Protein AF-A0A7S2WW21-F1 (afdb_monomer_lite)

Secondary structure (DSSP, 8-state):
-----EEEEE--HHHHHHHHHHHHTSSS-THHHHHHHSS-S---HHHHHHHHHSTTTTTS-TTTS-HHHHTTHHHHGGGEEEEEEGGGHHHHHHHHHHHTT-IIIIISS-SSTT---TTTS--S--TTS--

Structure (mmCIF, N/CA/C/O backbone):
data_AF-A0A7S2WW21-F1
#
_entry.id   AF-A0A7S2WW21-F1
#
loop_
_atom_site.group_PDB
_atom_site.id
_atom_site.type_symbol
_atom_site.label_atom_id
_atom_site.label_alt_id
_atom_site.label_comp_id
_atom_site.label_asym_id
_atom_site.label_entity_id
_atom_site.label_seq_id
_atom_site.pdbx_PDB_ins_code
_atom_site.Cartn_x
_atom_site.Cartn_y
_atom_site.Cartn_z
_atom_site.occupancy
_atom_site.B_iso_or_equiv
_atom_site.auth_seq_id
_atom_site.auth_comp_id
_atom_site.auth_asym_id
_atom_site.auth_atom_id
_atom_site.pdbx_PDB_model_num
ATOM 1 N N . HIS A 1 1 ? -1.848 -7.609 31.251 1.00 39.38 1 HIS A N 1
ATOM 2 C CA . HIS A 1 1 ? -0.678 -7.853 30.384 1.00 39.38 1 HIS A CA 1
ATOM 3 C C . HIS A 1 1 ? -1.140 -7.834 28.937 1.00 39.38 1 HIS A C 1
ATOM 5 O O . HIS A 1 1 ? -1.722 -8.808 28.485 1.00 39.38 1 HIS A O 1
ATOM 11 N N . SER A 1 2 ? -0.992 -6.694 28.258 1.00 47.28 2 SER A N 1
ATOM 12 C CA . SER A 1 2 ? -1.348 -6.567 26.843 1.00 47.28 2 SER A CA 1
ATOM 13 C C . SER A 1 2 ? -0.223 -7.198 26.031 1.00 47.28 2 SER A C 1
ATOM 15 O O . SER A 1 2 ? 0.891 -6.675 26.026 1.00 47.28 2 SER A O 1
ATOM 17 N N . LEU A 1 3 ? -0.476 -8.360 25.427 1.00 52.19 3 LEU A N 1
ATOM 18 C CA . LEU A 1 3 ? 0.346 -8.814 24.312 1.00 52.19 3 LEU A CA 1
ATOM 19 C C . LEU A 1 3 ? 0.318 -7.680 23.290 1.00 52.19 3 LEU A C 1
ATOM 21 O O . LEU A 1 3 ? -0.759 -7.201 22.944 1.00 52.19 3 LEU A O 1
ATOM 25 N N . SER A 1 4 ? 1.489 -7.214 22.870 1.00 59.66 4 SER A N 1
ATOM 26 C CA . SER A 1 4 ? 1.651 -6.249 21.790 1.00 59.66 4 SER A CA 1
ATOM 27 C C . SER A 1 4 ? 0.856 -6.741 20.583 1.00 59.66 4 SER A C 1
ATOM 29 O O . SER A 1 4 ? 1.273 -7.644 19.863 1.00 59.66 4 SER A O 1
ATOM 31 N N . ALA A 1 5 ? -0.338 -6.188 20.417 1.00 76.19 5 ALA A N 1
ATOM 32 C CA . ALA A 1 5 ? -1.248 -6.557 19.359 1.00 76.19 5 ALA A CA 1
ATOM 33 C C . ALA A 1 5 ? -0.593 -6.137 18.037 1.00 76.19 5 ALA A C 1
ATOM 35 O O . ALA A 1 5 ? -0.268 -4.965 17.846 1.00 76.19 5 ALA A O 1
ATOM 36 N N . VAL A 1 6 ? -0.316 -7.094 17.151 1.00 88.75 6 VAL A N 1
ATOM 37 C CA . VAL A 1 6 ? 0.218 -6.783 15.822 1.00 88.75 6 VAL A CA 1
ATOM 38 C C . VAL A 1 6 ? -0.965 -6.444 14.924 1.00 88.75 6 VAL A C 1
ATOM 40 O O . VAL A 1 6 ? -1.959 -7.179 14.892 1.00 88.75 6 VAL A O 1
ATOM 43 N N . GLN A 1 7 ? -0.880 -5.320 14.217 1.00 92.12 7 GLN A N 1
ATOM 44 C CA . GLN A 1 7 ? -1.884 -4.891 13.244 1.00 92.12 7 GLN A CA 1
ATOM 45 C C . GLN A 1 7 ? -1.232 -4.639 11.893 1.00 92.12 7 GLN A C 1
ATOM 47 O O . GLN A 1 7 ? -0.087 -4.195 11.808 1.00 92.12 7 GLN A O 1
ATOM 52 N N . ILE A 1 8 ? -1.970 -4.918 10.823 1.00 94.00 8 ILE A N 1
ATOM 53 C CA . ILE A 1 8 ? -1.471 -4.767 9.459 1.00 94.00 8 ILE A CA 1
ATOM 54 C C . ILE A 1 8 ? -2.565 -4.276 8.522 1.00 94.00 8 ILE A C 1
ATOM 56 O O . ILE A 1 8 ? -3.734 -4.593 8.707 1.00 94.00 8 ILE A O 1
ATOM 60 N N . PHE A 1 9 ? -2.171 -3.535 7.487 1.00 94.94 9 PHE A N 1
ATOM 61 C CA . PHE A 1 9 ? -3.020 -3.223 6.342 1.00 94.94 9 PHE A CA 1
ATOM 62 C C . PHE A 1 9 ? -2.405 -3.793 5.066 1.00 94.94 9 PHE A C 1
ATOM 64 O O . PHE A 1 9 ? -1.255 -3.495 4.723 1.00 94.94 9 PHE A O 1
ATOM 71 N N . PHE A 1 10 ? -3.188 -4.580 4.334 1.00 95.25 10 PHE A N 1
ATOM 72 C CA . PHE A 1 10 ? -2.844 -5.000 2.981 1.00 95.25 10 PHE A CA 1
ATOM 73 C C . PHE A 1 10 ? -3.510 -4.092 1.956 1.00 95.25 10 PHE A C 1
ATOM 75 O O . PHE A 1 10 ? -4.622 -3.616 2.164 1.00 95.25 10 PHE A O 1
ATOM 82 N N . ARG A 1 11 ? -2.815 -3.864 0.843 1.00 94.62 11 ARG A N 1
ATOM 83 C CA . ARG A 1 11 ? -3.327 -3.159 -0.331 1.00 94.62 11 ARG A CA 1
ATOM 84 C C . ARG A 1 11 ? -3.416 -4.144 -1.486 1.00 94.62 11 ARG A C 1
ATOM 86 O O . ARG A 1 11 ? -2.596 -5.060 -1.578 1.00 94.62 11 ARG A O 1
ATOM 93 N N . HIS A 1 12 ? -4.352 -3.933 -2.405 1.00 94.25 12 HIS A N 1
ATOM 94 C CA . HIS A 1 12 ? -4.465 -4.763 -3.598 1.00 94.25 12 HIS A CA 1
ATOM 95 C C . HIS A 1 12 ? -3.112 -4.841 -4.342 1.00 94.25 12 HIS A C 1
ATOM 97 O O . HIS A 1 12 ? -2.551 -3.791 -4.692 1.00 94.25 12 HIS A O 1
ATOM 103 N N . PRO A 1 13 ? -2.581 -6.050 -4.631 1.00 91.88 13 PRO A N 1
ATOM 104 C CA . PRO A 1 13 ? -1.229 -6.224 -5.169 1.00 91.88 13 PRO A CA 1
ATOM 105 C C . PRO A 1 13 ? -0.962 -5.400 -6.433 1.00 91.88 13 PRO A C 1
ATOM 107 O O . PRO A 1 13 ? 0.044 -4.699 -6.511 1.00 91.88 13 PRO A O 1
ATOM 110 N N . TYR A 1 14 ? -1.909 -5.398 -7.376 1.00 91.94 14 TYR A N 1
ATOM 111 C CA . TYR A 1 14 ? -1.814 -4.621 -8.617 1.00 91.94 14 TYR A CA 1
ATOM 112 C C . TYR A 1 14 ? -1.717 -3.104 -8.375 1.00 91.94 14 TYR A C 1
ATOM 114 O O . TYR A 1 14 ? -0.822 -2.445 -8.901 1.00 91.94 14 TYR A O 1
ATOM 122 N N . LYS A 1 15 ? -2.574 -2.544 -7.505 1.00 92.12 15 LYS A N 1
ATOM 123 C CA . LYS A 1 15 ? -2.558 -1.108 -7.175 1.00 92.12 15 LYS A CA 1
ATOM 124 C C . LYS A 1 15 ? -1.254 -0.713 -6.482 1.00 92.12 15 LYS A C 1
ATOM 126 O O . LYS A 1 15 ? -0.720 0.364 -6.742 1.00 92.12 15 LYS A O 1
ATOM 131 N N . ARG A 1 16 ? -0.723 -1.584 -5.617 1.00 92.00 16 ARG A N 1
ATOM 132 C CA . ARG A 1 16 ? 0.578 -1.382 -4.967 1.00 92.00 16 ARG A CA 1
ATOM 133 C C . ARG A 1 16 ? 1.728 -1.400 -5.977 1.00 92.00 16 ARG A C 1
ATOM 135 O O . ARG A 1 16 ? 2.588 -0.528 -5.893 1.00 92.00 16 ARG A O 1
ATOM 142 N N . LEU A 1 17 ? 1.729 -2.333 -6.930 1.00 91.50 17 LEU A N 1
ATOM 143 C CA . LEU A 1 17 ? 2.760 -2.420 -7.970 1.00 91.50 17 LEU A CA 1
ATOM 144 C C . LEU A 1 17 ? 2.764 -1.198 -8.888 1.00 91.50 17 LEU A C 1
ATOM 146 O O . LEU A 1 17 ? 3.816 -0.598 -9.083 1.00 91.50 17 LEU A O 1
ATOM 150 N N . ILE A 1 18 ? 1.599 -0.767 -9.373 1.00 91.94 18 ILE A N 1
ATOM 151 C CA . ILE A 1 18 ? 1.488 0.451 -10.189 1.00 91.94 18 ILE A CA 1
ATOM 152 C C . ILE A 1 18 ? 1.938 1.681 -9.405 1.00 91.94 18 ILE A C 1
ATOM 154 O O . ILE A 1 18 ? 2.710 2.497 -9.903 1.00 91.94 18 ILE A O 1
ATOM 158 N N . SER A 1 19 ? 1.489 1.806 -8.153 1.00 89.81 19 SER A N 1
ATOM 159 C CA . SER A 1 19 ? 1.917 2.901 -7.283 1.00 89.81 19 SER A CA 1
ATOM 160 C C . SER A 1 19 ? 3.438 2.905 -7.103 1.00 89.81 19 SER A C 1
ATOM 162 O O . SER A 1 19 ? 4.038 3.975 -7.125 1.00 89.81 19 SER A O 1
ATOM 164 N N . CYS A 1 20 ? 4.063 1.732 -6.954 1.00 89.62 20 CYS A N 1
ATOM 165 C CA . CYS A 1 20 ? 5.516 1.583 -6.876 1.00 89.62 20 CYS A CA 1
ATOM 166 C C . CYS A 1 20 ? 6.202 2.000 -8.183 1.00 89.62 20 CYS A C 1
ATOM 168 O O . CYS A 1 20 ? 7.151 2.777 -8.139 1.00 89.62 20 CYS A O 1
ATOM 170 N N . TYR A 1 21 ? 5.718 1.530 -9.335 1.00 90.69 21 TYR A N 1
ATOM 171 C CA . TYR A 1 21 ? 6.257 1.895 -10.646 1.00 90.69 21 TYR A CA 1
ATOM 172 C C . TYR A 1 21 ? 6.253 3.415 -10.844 1.00 90.69 21 TYR A C 1
ATOM 174 O O . TYR A 1 21 ? 7.288 4.038 -11.094 1.00 90.69 21 TYR A O 1
ATOM 182 N N . PHE A 1 22 ? 5.099 4.044 -10.627 1.00 88.94 22 PHE A N 1
ATOM 183 C CA . PHE A 1 22 ? 4.966 5.482 -10.796 1.00 88.94 22 PHE A CA 1
ATOM 184 C C . PHE A 1 22 ? 5.799 6.298 -9.801 1.00 88.94 22 PHE A C 1
ATOM 186 O O . PHE A 1 22 ? 6.292 7.369 -10.156 1.00 88.94 22 PHE A O 1
ATOM 193 N N . ASP A 1 23 ? 5.954 5.827 -8.568 1.00 85.19 23 ASP A N 1
ATOM 194 C CA . ASP A 1 23 ? 6.734 6.525 -7.545 1.00 85.19 23 ASP A CA 1
ATOM 195 C C . ASP A 1 23 ? 8.246 6.377 -7.768 1.00 85.19 23 ASP A C 1
ATOM 197 O O . ASP A 1 23 ? 9.000 7.334 -7.593 1.00 85.19 23 ASP A O 1
ATOM 201 N N . LYS A 1 24 ? 8.700 5.187 -8.180 1.00 83.81 24 LYS A N 1
ATOM 202 C CA . LYS A 1 24 ? 10.126 4.838 -8.205 1.00 83.81 24 LYS A CA 1
ATOM 203 C C . LYS A 1 24 ? 10.790 4.926 -9.581 1.00 83.81 24 LYS A C 1
ATOM 205 O O . LYS A 1 24 ? 12.010 5.022 -9.608 1.00 83.81 24 LYS A O 1
ATOM 210 N N . PHE A 1 25 ? 10.036 4.919 -10.689 1.00 81.06 25 PHE A N 1
ATOM 211 C CA . PHE A 1 25 ? 10.612 4.752 -12.038 1.00 81.06 25 PHE A CA 1
ATOM 212 C C . PHE A 1 25 ? 10.219 5.812 -13.080 1.00 81.06 25 PHE A C 1
ATOM 214 O O . PHE A 1 25 ? 10.800 5.822 -14.155 1.00 81.06 25 PHE A O 1
ATOM 221 N N . THR A 1 26 ? 9.284 6.726 -12.791 1.00 76.25 26 THR A N 1
ATOM 222 C CA . THR A 1 26 ? 8.731 7.653 -13.817 1.00 76.25 26 THR A CA 1
ATOM 223 C C . THR A 1 26 ? 8.965 9.147 -13.539 1.00 76.25 26 THR A C 1
ATOM 225 O O . THR A 1 26 ? 8.279 9.987 -14.111 1.00 76.25 26 THR A O 1
ATOM 228 N N . LYS A 1 27 ? 9.837 9.532 -12.592 1.00 66.00 27 LYS A N 1
ATOM 229 C CA . LYS A 1 27 ? 10.041 10.957 -12.218 1.00 66.00 27 LYS A CA 1
ATOM 230 C C . LYS A 1 27 ? 11.504 11.349 -11.957 1.00 66.00 27 LYS A C 1
ATOM 232 O O . LYS A 1 27 ? 11.798 12.048 -10.995 1.00 66.00 27 LYS A O 1
ATOM 237 N N . GLY A 1 28 ? 12.433 10.881 -12.789 1.00 62.06 28 GLY A N 1
ATOM 238 C CA . GLY A 1 28 ? 13.847 11.288 -12.708 1.00 62.06 28 GLY A CA 1
ATOM 239 C C . GLY A 1 28 ? 14.616 10.755 -11.490 1.00 62.06 28 GLY A C 1
ATOM 240 O O . GLY A 1 28 ? 15.800 11.035 -11.326 1.00 62.06 28 GLY A O 1
ATOM 241 N N . ASN A 1 29 ? 13.975 9.955 -10.630 1.00 66.38 29 ASN A N 1
ATOM 242 C CA . ASN A 1 29 ? 14.659 9.213 -9.578 1.00 66.38 29 ASN A CA 1
ATOM 243 C C . ASN A 1 29 ? 15.220 7.905 -10.153 1.00 66.38 29 ASN A C 1
ATOM 245 O O . ASN A 1 29 ? 14.620 6.839 -10.029 1.00 66.38 29 ASN A O 1
ATOM 249 N N . HIS A 1 30 ? 16.383 7.998 -10.793 1.00 71.62 30 HIS A N 1
ATOM 250 C CA . HIS A 1 30 ? 17.046 6.862 -11.438 1.00 71.62 30 HIS A CA 1
ATOM 251 C C . HIS A 1 30 ? 17.804 5.953 -10.464 1.00 71.62 30 HIS A C 1
ATOM 253 O O . HIS A 1 30 ? 18.446 5.001 -10.893 1.00 71.62 30 HIS A O 1
ATOM 259 N N . TRP A 1 31 ? 17.737 6.193 -9.149 1.00 80.19 31 TRP A N 1
ATOM 260 C CA . TRP A 1 31 ? 18.387 5.318 -8.167 1.00 80.19 31 TRP A CA 1
ATOM 261 C C . TRP A 1 31 ? 17.954 3.858 -8.338 1.00 80.19 31 TRP A C 1
ATOM 263 O O . TRP A 1 31 ? 18.784 2.949 -8.341 1.00 80.19 31 TRP A O 1
ATOM 273 N N . TYR A 1 32 ? 16.650 3.628 -8.509 1.00 80.75 32 TYR A N 1
ATOM 274 C CA . TYR A 1 32 ? 16.118 2.280 -8.664 1.00 80.75 32 TYR A CA 1
ATOM 275 C C . TYR A 1 32 ? 16.453 1.674 -10.025 1.00 80.75 32 TYR A C 1
ATOM 277 O O . TYR A 1 32 ? 16.790 0.493 -10.069 1.00 80.75 32 TYR A O 1
ATOM 285 N N . SER A 1 33 ? 16.433 2.460 -11.107 1.00 77.12 33 SER A N 1
ATOM 286 C CA . SER A 1 33 ? 16.844 1.967 -12.426 1.00 77.12 33 SER A CA 1
ATOM 287 C C . SER A 1 33 ? 18.331 1.597 -12.423 1.00 77.12 33 SER A C 1
ATOM 289 O O . SER A 1 33 ? 18.673 0.462 -12.726 1.00 77.12 33 SER A O 1
ATOM 291 N N . VAL A 1 34 ? 19.218 2.467 -11.930 1.00 82.81 34 VAL A N 1
ATOM 292 C CA . VAL A 1 34 ? 20.661 2.177 -11.839 1.00 82.81 34 VAL A CA 1
ATOM 293 C C . VAL A 1 34 ? 20.921 0.941 -10.988 1.00 82.81 34 VAL A C 1
ATOM 295 O O . VAL A 1 34 ? 21.704 0.077 -11.368 1.00 82.81 34 VAL A O 1
ATOM 298 N N . ARG A 1 35 ? 20.240 0.805 -9.849 1.00 83.25 35 ARG A N 1
ATOM 299 C CA . ARG A 1 35 ? 20.440 -0.345 -8.965 1.00 83.25 35 ARG A CA 1
ATOM 300 C C . ARG A 1 35 ? 19.948 -1.664 -9.566 1.00 83.25 35 ARG A C 1
ATOM 302 O O . ARG A 1 35 ? 20.523 -2.708 -9.262 1.00 83.25 35 ARG A O 1
ATOM 309 N N . LEU A 1 36 ? 18.872 -1.638 -10.350 1.00 82.81 36 LEU A N 1
ATOM 310 C CA . 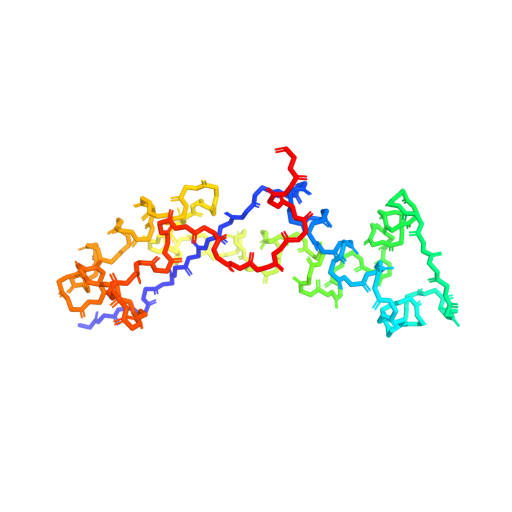LEU A 1 36 ? 18.242 -2.854 -10.870 1.00 82.81 36 LEU A CA 1
ATOM 311 C C . LEU A 1 36 ? 18.768 -3.266 -12.244 1.00 82.81 36 LEU A C 1
ATOM 313 O O . LEU A 1 36 ? 18.964 -4.460 -12.464 1.00 82.81 36 LEU A O 1
ATOM 317 N N . ILE A 1 37 ? 19.005 -2.298 -13.132 1.00 83.12 37 ILE A N 1
ATOM 318 C CA . ILE A 1 37 ? 19.410 -2.527 -14.526 1.00 83.12 37 ILE A CA 1
ATOM 319 C C . ILE A 1 37 ? 20.790 -1.958 -14.872 1.00 83.12 37 ILE A C 1
ATOM 321 O O . ILE A 1 37 ? 21.294 -2.234 -15.950 1.00 83.12 37 ILE A O 1
ATOM 325 N N . GLY A 1 38 ? 21.430 -1.198 -13.977 1.00 84.12 38 GLY A N 1
ATOM 326 C CA . GLY A 1 38 ? 22.760 -0.620 -14.218 1.00 84.12 38 GLY A CA 1
ATOM 327 C C . GLY A 1 38 ? 22.758 0.685 -15.018 1.00 84.12 38 GLY A C 1
ATOM 328 O O . GLY A 1 38 ? 23.819 1.267 -15.218 1.00 84.12 38 GLY A O 1
ATOM 329 N N . GLU A 1 39 ? 21.589 1.176 -15.436 1.00 83.94 39 GLU A N 1
ATOM 330 C CA . GLU A 1 39 ? 21.456 2.314 -16.351 1.00 83.94 39 GLU A CA 1
ATOM 331 C C . GLU A 1 39 ? 20.476 3.381 -15.834 1.00 83.94 39 GLU A C 1
ATOM 333 O O . GLU A 1 39 ? 19.472 3.098 -15.165 1.00 83.94 39 GLU A O 1
ATOM 338 N N . GLN A 1 40 ? 20.758 4.643 -16.172 1.00 83.12 40 GLN A N 1
ATOM 339 C CA . GLN A 1 40 ? 19.834 5.760 -15.969 1.00 83.12 40 GLN A CA 1
ATOM 340 C C . GLN A 1 40 ? 18.928 5.905 -17.187 1.00 83.12 40 GLN A C 1
ATOM 342 O O . GLN A 1 40 ? 19.211 6.677 -18.099 1.00 83.12 40 GLN A O 1
ATOM 347 N N . ARG A 1 41 ? 17.829 5.155 -17.199 1.00 84.25 41 ARG A N 1
ATOM 348 C CA . ARG A 1 41 ? 16.774 5.333 -18.193 1.00 84.25 41 ARG A CA 1
ATOM 349 C C . ARG A 1 41 ? 15.404 5.071 -17.606 1.00 84.25 41 ARG A C 1
ATOM 351 O O . ARG A 1 41 ? 15.269 4.460 -16.544 1.00 84.25 41 ARG A O 1
ATOM 358 N N . GLU A 1 42 ? 14.398 5.553 -18.314 1.00 82.44 42 GLU A N 1
ATOM 359 C CA . GLU A 1 42 ? 13.022 5.155 -18.068 1.00 82.44 42 GLU A CA 1
ATOM 360 C C . GLU A 1 42 ? 12.815 3.712 -18.544 1.00 82.44 42 GLU A C 1
ATOM 362 O O . GLU A 1 42 ? 13.407 3.266 -19.532 1.00 82.44 42 GLU A O 1
ATOM 367 N N . ILE A 1 43 ? 11.996 2.976 -17.800 1.00 86.94 43 ILE A N 1
ATOM 368 C CA . ILE A 1 43 ? 11.610 1.599 -18.112 1.00 86.94 43 ILE A CA 1
ATOM 369 C C . ILE A 1 43 ? 10.094 1.552 -18.284 1.00 86.94 43 ILE A C 1
ATOM 371 O O . ILE A 1 43 ? 9.369 2.294 -17.608 1.00 86.94 43 ILE A O 1
ATOM 375 N N . SER A 1 44 ? 9.600 0.695 -19.175 1.00 90.81 44 SER A N 1
ATOM 376 C CA . SER A 1 44 ? 8.156 0.473 -19.309 1.00 90.81 44 SER A CA 1
ATOM 377 C C . SER A 1 44 ? 7.601 -0.252 -18.076 1.00 90.81 44 SER A C 1
ATOM 379 O O . SER A 1 44 ? 8.353 -0.767 -17.244 1.00 90.81 44 SER A O 1
ATOM 381 N N . PHE A 1 45 ? 6.274 -0.291 -17.936 1.00 91.69 45 PHE A N 1
ATOM 382 C CA . PHE A 1 45 ? 5.655 -1.065 -16.860 1.00 91.69 45 PHE A CA 1
ATOM 383 C C . PHE A 1 45 ? 5.918 -2.571 -17.012 1.00 91.69 45 PHE A C 1
ATOM 385 O O . PHE A 1 45 ? 6.199 -3.231 -16.015 1.00 91.69 45 PHE A O 1
ATOM 392 N N . ASP A 1 46 ? 5.892 -3.098 -18.238 1.00 94.19 46 ASP A N 1
ATOM 393 C CA . ASP A 1 46 ? 6.174 -4.516 -18.502 1.00 94.19 46 ASP A CA 1
ATOM 394 C C . ASP A 1 46 ? 7.619 -4.866 -18.136 1.00 94.19 46 ASP A C 1
ATOM 396 O O . ASP A 1 46 ? 7.866 -5.815 -17.394 1.00 94.19 46 ASP A O 1
ATOM 400 N N . GLU A 1 47 ? 8.572 -4.024 -18.547 1.00 91.50 47 GLU A N 1
ATOM 401 C CA . GLU A 1 47 ? 9.979 -4.203 -18.196 1.00 91.50 47 GLU A CA 1
ATOM 402 C C . GLU A 1 47 ? 10.184 -4.132 -16.676 1.00 91.50 47 GLU A C 1
ATOM 404 O O . GLU A 1 47 ? 10.906 -4.941 -16.093 1.00 91.50 47 GLU A O 1
ATOM 409 N N . PHE A 1 48 ? 9.508 -3.190 -16.008 1.00 90.88 48 PHE A N 1
ATOM 410 C CA . PHE A 1 48 ? 9.494 -3.116 -14.552 1.00 90.88 48 PHE A CA 1
ATOM 411 C C . PHE A 1 48 ? 9.035 -4.434 -13.926 1.00 90.88 48 PHE A C 1
ATOM 413 O O . PHE A 1 48 ? 9.725 -4.917 -13.027 1.00 90.88 48 PHE A O 1
ATOM 420 N N . VAL A 1 49 ? 7.919 -5.010 -14.392 1.00 92.00 49 VAL A N 1
ATOM 421 C CA . VAL A 1 49 ? 7.395 -6.289 -13.894 1.00 92.00 49 VAL A CA 1
ATOM 422 C C . VAL A 1 49 ? 8.440 -7.388 -14.059 1.00 92.00 49 VAL A C 1
ATOM 424 O O . VAL A 1 49 ? 8.806 -7.996 -13.053 1.00 92.00 49 VAL A O 1
ATOM 427 N N . ASP A 1 50 ? 8.995 -7.565 -15.258 1.00 92.31 50 ASP A N 1
ATOM 428 C CA . ASP A 1 50 ? 10.008 -8.590 -15.537 1.00 92.31 50 ASP A CA 1
ATOM 429 C C . ASP A 1 50 ? 11.226 -8.465 -14.609 1.00 92.31 50 ASP A C 1
ATOM 431 O O . ASP A 1 50 ? 11.685 -9.447 -14.006 1.00 92.31 50 ASP A O 1
ATOM 435 N N . ILE A 1 51 ? 11.720 -7.236 -14.419 1.00 89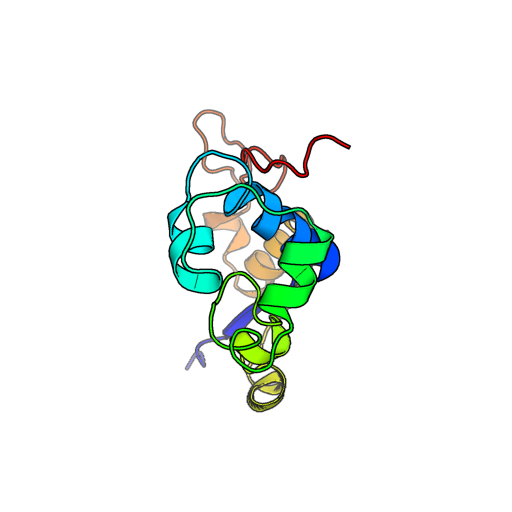.75 51 ILE A N 1
ATOM 436 C CA . ILE A 1 51 ? 12.853 -6.936 -13.539 1.00 89.75 51 ILE A CA 1
ATOM 437 C C . ILE A 1 51 ? 12.545 -7.348 -12.103 1.00 89.75 51 ILE A C 1
ATOM 439 O O . ILE A 1 51 ? 13.375 -8.018 -11.472 1.00 89.75 51 ILE A O 1
ATOM 443 N N . ILE A 1 52 ? 11.395 -6.933 -11.562 1.00 89.00 52 ILE A N 1
ATOM 444 C CA . ILE A 1 52 ? 11.069 -7.184 -10.156 1.00 89.00 52 ILE A CA 1
ATOM 445 C C . ILE A 1 52 ? 10.655 -8.628 -9.902 1.00 89.00 52 ILE A C 1
ATOM 447 O O . ILE A 1 52 ? 10.867 -9.082 -8.787 1.00 89.00 52 ILE A O 1
ATOM 451 N N . THR A 1 53 ? 10.125 -9.359 -10.888 1.00 88.88 53 THR A N 1
ATOM 452 C CA . THR A 1 53 ? 9.774 -10.785 -10.751 1.00 88.88 53 THR A CA 1
ATOM 453 C C . THR A 1 53 ? 10.936 -11.725 -11.048 1.00 88.88 53 THR A C 1
ATOM 455 O O . THR A 1 53 ? 10.824 -12.935 -10.852 1.00 88.88 53 THR A O 1
ATOM 458 N N . SER A 1 54 ? 12.083 -11.200 -11.484 1.00 89.00 54 SER A N 1
ATOM 459 C CA . SER A 1 54 ? 13.290 -12.013 -11.609 1.00 89.00 54 SER A CA 1
ATOM 460 C C . SER A 1 54 ? 13.712 -12.592 -10.242 1.00 89.00 54 SER A C 1
ATOM 462 O O . SER A 1 54 ? 13.566 -11.922 -9.204 1.00 89.00 54 SER A O 1
A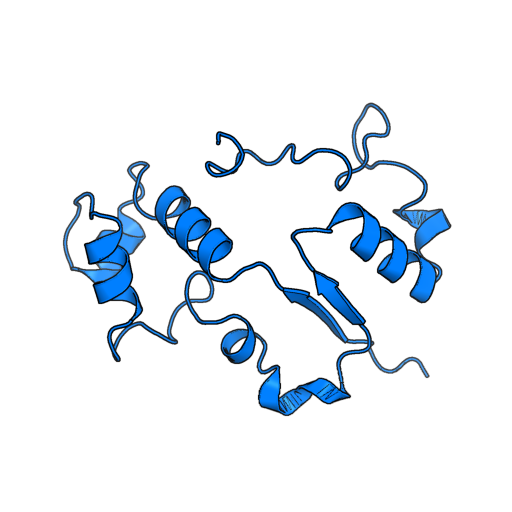TOM 464 N N . PRO A 1 55 ? 14.300 -13.805 -10.197 1.00 83.94 55 PRO A N 1
ATOM 465 C CA . PRO A 1 55 ? 14.771 -14.418 -8.950 1.00 83.94 55 PRO A CA 1
ATOM 466 C C . PRO A 1 55 ? 15.729 -13.528 -8.146 1.00 83.94 55 PRO A C 1
ATOM 468 O O . PRO A 1 55 ? 15.744 -13.571 -6.918 1.00 83.94 55 PRO A O 1
ATOM 471 N N . LYS A 1 56 ? 16.491 -12.667 -8.833 1.00 82.81 56 LYS A N 1
ATOM 472 C CA . LYS A 1 56 ? 17.438 -11.724 -8.227 1.00 82.81 56 LYS A CA 1
ATOM 473 C C . LYS A 1 56 ? 16.759 -10.599 -7.436 1.00 82.81 56 LYS A C 1
ATOM 475 O O . LYS A 1 56 ? 17.385 -10.060 -6.528 1.00 82.81 56 LYS A O 1
ATOM 480 N N . ASN A 1 57 ? 15.520 -10.223 -7.764 1.00 82.44 57 ASN A N 1
ATOM 481 C CA . ASN A 1 57 ? 14.903 -8.989 -7.257 1.00 82.44 57 ASN A CA 1
ATOM 482 C C . ASN A 1 57 ? 13.578 -9.195 -6.507 1.00 82.44 57 ASN A C 1
ATOM 484 O O . ASN A 1 57 ? 13.223 -8.338 -5.691 1.00 82.44 57 ASN A O 1
ATOM 488 N N . THR A 1 58 ? 12.884 -10.318 -6.722 1.00 71.81 58 THR A N 1
ATOM 489 C CA . THR A 1 58 ? 11.508 -10.566 -6.230 1.00 71.81 58 THR A CA 1
ATOM 490 C C . THR A 1 58 ? 11.323 -10.337 -4.733 1.00 71.81 58 THR A C 1
ATOM 492 O O . THR A 1 58 ? 10.293 -9.818 -4.305 1.00 71.81 58 THR A O 1
ATOM 495 N N . ASN A 1 59 ? 12.333 -10.653 -3.917 1.00 74.25 59 ASN A N 1
ATOM 496 C CA . ASN A 1 59 ? 12.226 -10.592 -2.457 1.00 74.25 59 ASN A CA 1
ATOM 497 C C . ASN A 1 59 ? 13.128 -9.549 -1.786 1.00 74.25 59 ASN A C 1
ATOM 499 O O . ASN A 1 59 ? 13.166 -9.477 -0.558 1.00 74.25 59 ASN A O 1
ATOM 503 N N . HIS A 1 60 ? 13.843 -8.725 -2.553 1.00 77.00 60 HIS A N 1
ATOM 504 C CA . HIS A 1 60 ? 14.926 -7.894 -2.008 1.00 77.00 60 HIS A CA 1
ATOM 505 C C . HIS A 1 60 ? 14.534 -6.449 -1.689 1.00 77.00 60 HIS A C 1
ATOM 507 O O . HIS A 1 60 ? 15.361 -5.687 -1.191 1.00 77.00 60 HIS A O 1
ATOM 513 N N . ASN A 1 61 ? 13.285 -6.046 -1.938 1.00 87.12 61 ASN A N 1
ATOM 514 C CA . ASN A 1 61 ? 12.863 -4.674 -1.677 1.00 87.12 61 ASN A CA 1
ATOM 515 C C . ASN A 1 61 ? 11.441 -4.578 -1.126 1.00 87.12 61 ASN A C 1
ATOM 517 O O . ASN A 1 61 ? 10.504 -5.156 -1.671 1.00 87.12 61 ASN A O 1
ATOM 521 N N . MET A 1 62 ? 11.274 -3.776 -0.076 1.00 88.50 62 MET A N 1
ATOM 522 C CA . MET A 1 62 ? 9.995 -3.565 0.606 1.00 88.50 62 MET A CA 1
ATOM 523 C C . MET A 1 62 ? 8.895 -2.943 -0.271 1.00 88.50 62 MET A C 1
ATOM 525 O O . MET A 1 62 ? 7.717 -3.051 0.067 1.00 88.50 62 MET A O 1
ATOM 529 N N . HIS A 1 63 ? 9.237 -2.297 -1.389 1.00 87.50 63 HIS A N 1
ATOM 530 C CA . HIS A 1 63 ? 8.262 -1.631 -2.253 1.00 87.50 63 HIS A CA 1
ATOM 531 C C . HIS A 1 63 ? 7.532 -2.600 -3.193 1.00 87.50 63 HIS A C 1
ATOM 533 O O . HIS A 1 63 ? 6.322 -2.455 -3.369 1.00 87.50 63 HIS A O 1
ATOM 539 N N . TRP A 1 64 ? 8.220 -3.613 -3.734 1.00 88.69 64 TRP A N 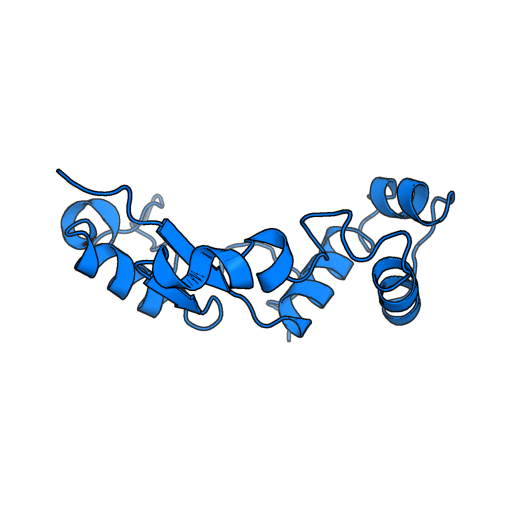1
ATOM 540 C CA . TRP A 1 64 ? 7.634 -4.576 -4.682 1.00 88.69 64 TRP A CA 1
ATOM 541 C C . TRP A 1 64 ? 7.566 -6.020 -4.176 1.00 88.69 64 TRP A C 1
ATOM 543 O O . TRP A 1 64 ? 6.779 -6.798 -4.711 1.00 88.69 64 TRP A O 1
ATOM 553 N N . ARG A 1 65 ? 8.295 -6.386 -3.109 1.00 90.81 65 ARG A N 1
ATOM 554 C CA . ARG A 1 65 ? 8.156 -7.709 -2.474 1.00 90.81 65 ARG A CA 1
ATOM 555 C C . ARG A 1 65 ? 6.695 -7.943 -2.078 1.00 90.81 65 ARG A C 1
ATOM 557 O O . ARG A 1 65 ? 6.118 -7.042 -1.455 1.00 90.81 65 ARG A O 1
ATOM 564 N N . PRO A 1 66 ? 6.079 -9.103 -2.376 1.00 91.00 66 PRO A N 1
ATOM 565 C CA . PRO A 1 66 ? 4.698 -9.383 -1.982 1.00 91.00 66 PRO A CA 1
ATOM 566 C C . PRO A 1 66 ? 4.475 -9.144 -0.481 1.00 91.00 66 PRO A C 1
ATOM 568 O O . PRO A 1 66 ? 5.286 -9.585 0.334 1.00 91.00 66 PRO A O 1
ATOM 571 N N . GLN A 1 67 ? 3.399 -8.441 -0.098 1.00 93.00 67 GLN A N 1
ATOM 572 C CA . GLN A 1 67 ? 3.200 -8.040 1.307 1.00 93.00 67 GLN A CA 1
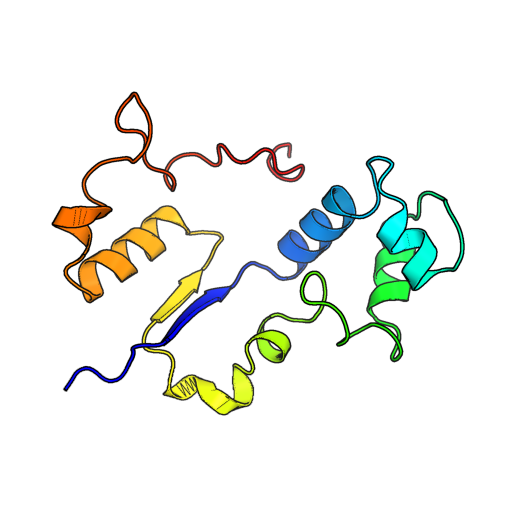ATOM 573 C C . GLN A 1 67 ? 3.083 -9.248 2.245 1.00 93.00 67 GLN A C 1
ATOM 575 O O . GLN A 1 67 ? 3.611 -9.203 3.349 1.00 93.00 67 GLN A O 1
ATOM 580 N N . VAL A 1 68 ? 2.485 -10.354 1.789 1.00 92.38 68 VAL A N 1
ATOM 581 C CA . VAL A 1 68 ? 2.400 -11.605 2.564 1.00 92.38 68 VAL A CA 1
ATOM 582 C C . VAL A 1 68 ? 3.778 -12.163 2.935 1.00 92.38 68 VAL A C 1
ATOM 584 O O . VAL A 1 68 ? 3.953 -12.694 4.027 1.00 92.38 68 VAL A O 1
ATOM 587 N N . VAL A 1 69 ? 4.770 -11.983 2.056 1.00 91.50 69 VAL A N 1
ATOM 588 C CA . VAL A 1 69 ? 6.153 -12.415 2.285 1.00 91.50 69 VAL A CA 1
ATOM 589 C C . VAL A 1 69 ? 6.906 -11.370 3.115 1.00 91.50 69 VAL A C 1
ATOM 591 O O . VAL A 1 69 ? 7.603 -11.726 4.059 1.00 91.50 69 VAL A O 1
ATOM 594 N N . PHE A 1 70 ? 6.773 -10.079 2.787 1.00 91.44 70 PHE A N 1
ATOM 595 C CA . PHE A 1 70 ? 7.451 -8.990 3.505 1.00 91.44 70 PHE A CA 1
ATOM 596 C C . PHE A 1 70 ? 7.045 -8.926 4.982 1.00 91.44 70 PHE A C 1
ATOM 598 O O . PHE A 1 70 ? 7.898 -8.768 5.849 1.00 91.44 70 PHE A O 1
ATOM 605 N N . CYS A 1 71 ? 5.757 -9.103 5.262 1.00 91.25 71 CYS A N 1
ATOM 606 C CA . CYS A 1 71 ? 5.203 -9.070 6.609 1.00 91.25 71 CYS A CA 1
ATOM 607 C C . CYS A 1 71 ? 5.218 -10.439 7.301 1.00 91.25 71 CYS A C 1
ATOM 609 O O . CYS A 1 71 ? 4.678 -10.556 8.394 1.00 91.25 71 CYS A O 1
ATOM 611 N N . GLN A 1 72 ? 5.810 -11.466 6.671 1.00 91.50 72 GLN A N 1
ATOM 612 C CA . GLN A 1 72 ? 5.872 -12.838 7.192 1.00 91.50 72 GLN A CA 1
ATOM 613 C C . GLN A 1 72 ? 4.495 -13.374 7.620 1.00 91.50 72 GLN A C 1
ATOM 615 O O . GLN A 1 72 ? 4.370 -14.131 8.580 1.00 91.50 72 GLN A O 1
ATOM 620 N N . PHE A 1 73 ? 3.447 -12.980 6.893 1.00 91.88 73 PHE A N 1
ATOM 621 C CA . PHE A 1 73 ? 2.062 -13.243 7.277 1.00 91.88 73 PHE A CA 1
ATOM 622 C C . PHE A 1 73 ? 1.756 -14.742 7.329 1.00 91.88 73 PHE A C 1
ATOM 624 O O . PHE A 1 73 ? 1.002 -15.182 8.181 1.00 91.88 73 PHE A O 1
ATOM 631 N N . GLN A 1 74 ? 2.399 -15.539 6.471 1.00 89.56 74 GLN A N 1
ATOM 632 C CA . GLN A 1 74 ? 2.260 -16.999 6.483 1.00 89.56 74 GLN A CA 1
ATOM 633 C C . GLN A 1 74 ? 2.818 -17.664 7.751 1.00 89.56 74 GLN A C 1
ATOM 635 O O . GLN A 1 74 ? 2.380 -18.754 8.091 1.00 89.56 74 GLN A O 1
ATOM 640 N N . LEU A 1 75 ? 3.791 -17.041 8.424 1.00 91.50 75 LEU A N 1
ATOM 641 C CA . LEU A 1 75 ? 4.434 -17.603 9.618 1.00 91.50 75 LEU A CA 1
ATOM 642 C C . LEU A 1 75 ? 3.797 -17.103 10.917 1.00 91.50 75 LEU A C 1
ATOM 644 O O . LEU A 1 75 ? 3.877 -17.780 11.936 1.00 91.50 75 LEU A O 1
ATOM 648 N N . TYR A 1 76 ? 3.195 -15.914 10.884 1.00 91.56 76 TYR A N 1
ATOM 649 C CA . TYR A 1 76 ? 2.727 -15.215 12.079 1.00 91.56 76 TYR A CA 1
ATOM 650 C C . TYR A 1 76 ? 1.266 -14.778 11.992 1.00 91.56 76 TYR A C 1
ATOM 652 O O . TYR A 1 76 ? 0.877 -13.883 12.737 1.00 91.56 76 TYR A O 1
ATOM 660 N N . SER A 1 77 ? 0.459 -15.371 11.103 1.00 90.94 77 SER A N 1
ATOM 661 C CA . SER A 1 77 ? -0.960 -15.019 10.916 1.00 90.94 77 SER A CA 1
ATOM 662 C C . SER A 1 77 ? -1.718 -14.938 12.239 1.00 90.94 77 SER A C 1
ATOM 664 O O . SER A 1 77 ? -2.480 -14.001 12.453 1.00 90.94 77 SER A O 1
ATOM 666 N N . ASP A 1 78 ? -1.426 -15.864 13.149 1.00 91.44 78 ASP A N 1
ATOM 667 C CA . ASP A 1 78 ? -2.126 -16.023 14.425 1.00 91.44 78 ASP A CA 1
ATOM 668 C C . ASP A 1 78 ? -1.736 -14.956 15.463 1.00 91.44 78 ASP A C 1
ATOM 670 O O . ASP A 1 78 ? -2.408 -14.795 16.479 1.00 91.44 78 ASP A O 1
ATOM 674 N N . LEU A 1 79 ? -0.663 -14.196 15.210 1.00 90.94 79 LEU A N 1
ATOM 675 C CA . LEU A 1 79 ? -0.242 -13.067 16.046 1.00 90.94 79 LEU A CA 1
ATOM 676 C C . LEU A 1 79 ? -0.920 -11.749 15.640 1.00 90.94 79 LEU A C 1
ATOM 678 O O . LEU A 1 79 ? -0.852 -10.766 16.384 1.00 90.94 79 LEU A O 1
ATOM 682 N N . PHE A 1 80 ? -1.559 -11.696 14.466 1.00 90.69 80 PHE A N 1
ATOM 683 C CA . PHE A 1 80 ? -2.252 -10.495 14.010 1.00 90.69 80 PHE A CA 1
ATOM 684 C C . PHE A 1 80 ? -3.640 -10.412 14.639 1.00 90.69 80 PHE A C 1
ATOM 686 O O . PHE A 1 80 ? -4.552 -11.166 14.321 1.00 90.69 80 PHE A O 1
ATOM 693 N N . SER A 1 81 ? -3.810 -9.410 15.489 1.00 92.25 81 SER A N 1
ATOM 694 C CA . SER A 1 81 ? -5.098 -9.058 16.100 1.00 92.25 81 SER A CA 1
ATOM 695 C C . SER A 1 81 ? -6.054 -8.338 15.141 1.00 92.25 81 SER A C 1
ATOM 697 O O . SER A 1 81 ? -7.254 -8.266 15.392 1.00 92.25 81 SER A O 1
ATOM 699 N N . PHE A 1 82 ? -5.522 -7.780 14.048 1.00 94.44 82 PHE A N 1
ATOM 700 C CA . PHE A 1 82 ? -6.287 -7.023 13.067 1.00 94.44 82 PHE A CA 1
ATOM 701 C C . PHE A 1 82 ? -5.613 -7.057 11.691 1.00 94.44 82 PHE A C 1
ATOM 703 O O . PHE A 1 82 ? -4.418 -6.773 11.567 1.00 94.44 82 PHE A O 1
ATOM 710 N N . VAL A 1 83 ? -6.405 -7.335 10.651 1.00 95.06 83 VAL A N 1
ATOM 711 C CA . VAL A 1 83 ? -5.987 -7.274 9.244 1.00 95.06 83 VAL A CA 1
ATOM 712 C C . VAL A 1 83 ? -6.914 -6.318 8.492 1.00 95.06 83 VAL A C 1
ATOM 714 O O . VAL A 1 83 ? -8.076 -6.612 8.218 1.00 95.06 83 VAL A O 1
ATOM 717 N N . GLY A 1 84 ? -6.390 -5.139 8.178 1.00 95.00 84 GLY A N 1
ATOM 718 C CA . GLY A 1 84 ? -7.071 -4.075 7.457 1.00 95.00 84 GLY A CA 1
ATOM 719 C C . GLY A 1 84 ? -6.919 -4.177 5.941 1.00 95.00 84 GLY A C 1
ATOM 720 O O . GLY A 1 84 ? -5.929 -4.701 5.428 1.00 95.00 84 GLY A O 1
ATOM 721 N N . ASN A 1 85 ? -7.889 -3.614 5.221 1.00 94.31 85 ASN A N 1
ATOM 722 C CA . ASN A 1 85 ? -7.855 -3.464 3.772 1.00 94.31 85 ASN A CA 1
ATOM 723 C C . ASN A 1 85 ? -7.650 -1.980 3.430 1.00 94.31 85 ASN A C 1
ATOM 725 O O . ASN A 1 85 ? -8.443 -1.130 3.835 1.00 94.31 85 ASN A O 1
ATOM 729 N N . PHE A 1 86 ? -6.576 -1.667 2.707 1.00 92.50 86 PHE A N 1
ATOM 730 C CA . PHE A 1 86 ? -6.196 -0.301 2.352 1.00 92.50 86 PHE A CA 1
ATOM 731 C C . PHE A 1 86 ? -7.198 0.358 1.394 1.00 92.50 86 PHE A C 1
ATOM 733 O O . PHE A 1 86 ? -7.358 1.573 1.391 1.00 92.50 86 PHE A O 1
ATOM 740 N N . GLU A 1 87 ? -7.919 -0.425 0.599 1.00 90.94 87 GLU A N 1
ATOM 741 C CA . GLU A 1 87 ? -8.993 0.052 -0.270 1.00 90.94 87 GLU A CA 1
ATOM 742 C C . GLU A 1 87 ? -10.191 0.570 0.539 1.00 90.94 87 GLU A C 1
ATOM 744 O O . GLU A 1 87 ? -10.945 1.398 0.042 1.00 90.94 87 GLU A O 1
ATOM 749 N N . ASN A 1 88 ? -10.308 0.143 1.800 1.00 92.38 88 ASN A N 1
ATOM 750 C CA . ASN A 1 88 ? -11.334 0.559 2.753 1.00 92.38 88 ASN A CA 1
ATOM 751 C C . ASN A 1 88 ? -10.716 1.305 3.953 1.00 92.38 88 ASN A C 1
ATOM 753 O O . ASN A 1 88 ? -11.221 1.192 5.077 1.00 92.38 88 ASN A O 1
ATOM 757 N N . LEU A 1 89 ? -9.613 2.036 3.725 1.00 91.00 89 LEU A N 1
ATOM 758 C CA . LEU A 1 89 ? -8.739 2.577 4.771 1.00 91.00 89 LEU A CA 1
ATOM 759 C C . LEU A 1 89 ? -9.494 3.331 5.869 1.00 91.00 89 LEU A C 1
ATOM 761 O O . LEU A 1 89 ? -9.260 3.046 7.036 1.00 91.00 89 LEU A O 1
ATOM 765 N N . GLU A 1 90 ? -10.417 4.232 5.526 1.00 90.19 90 GLU A N 1
ATOM 766 C CA . GLU A 1 90 ? -11.193 4.994 6.516 1.00 90.19 90 GLU A CA 1
ATOM 767 C C . GLU A 1 90 ? -11.983 4.089 7.458 1.00 90.19 90 GLU A C 1
ATOM 769 O O . GLU A 1 90 ? -11.822 4.139 8.679 1.00 90.19 90 GLU A O 1
ATOM 774 N N . SER A 1 91 ? -12.823 3.228 6.888 1.00 93.06 91 SER A N 1
ATOM 775 C CA . SER A 1 91 ? -13.677 2.343 7.676 1.00 93.06 91 SER A CA 1
ATOM 776 C C . SER A 1 91 ? -12.864 1.339 8.503 1.00 93.06 91 SER A C 1
ATOM 778 O O . SER A 1 91 ? -13.175 1.122 9.673 1.00 93.06 91 SER A O 1
ATOM 780 N N . HIS A 1 92 ? -11.780 0.783 7.953 1.00 95.38 92 HIS A N 1
ATOM 781 C CA . HIS A 1 92 ? -10.935 -0.174 8.668 1.00 95.38 92 HIS A CA 1
ATOM 782 C C . HIS A 1 92 ? -10.044 0.505 9.720 1.00 95.38 92 HIS A C 1
ATOM 784 O O . HIS A 1 92 ? -9.858 -0.059 10.794 1.00 95.38 92 HIS A O 1
ATOM 790 N N . ALA A 1 93 ? -9.545 1.721 9.477 1.00 93.06 93 ALA A N 1
ATOM 791 C CA . ALA A 1 93 ? -8.840 2.505 10.492 1.00 93.06 93 ALA A CA 1
ATOM 792 C C . ALA A 1 93 ? -9.770 2.844 11.663 1.00 93.06 93 ALA A C 1
ATOM 794 O O . ALA A 1 93 ? -9.387 2.700 12.823 1.00 93.06 93 ALA A O 1
ATOM 795 N N . ARG A 1 94 ? -11.029 3.200 11.377 1.00 92.94 94 ARG A N 1
ATOM 796 C CA . ARG A 1 94 ? -12.050 3.407 12.409 1.00 92.94 94 ARG A CA 1
ATOM 797 C C . ARG A 1 94 ? -12.319 2.142 13.225 1.00 92.94 94 ARG A C 1
ATOM 799 O O . ARG A 1 94 ? -12.414 2.235 14.445 1.00 92.94 94 ARG A O 1
ATOM 806 N N . LEU A 1 95 ? -12.443 0.978 12.581 1.00 94.88 95 LEU A N 1
ATOM 807 C CA . LEU A 1 95 ? -12.621 -0.302 13.279 1.00 94.88 95 LEU A CA 1
ATOM 808 C C . LEU A 1 95 ? -11.429 -0.623 14.183 1.00 94.88 95 LEU A C 1
ATOM 810 O O . LEU A 1 95 ? -11.633 -0.956 15.349 1.00 94.88 95 LEU A O 1
ATOM 814 N N . LEU A 1 96 ? -10.207 -0.459 13.672 1.00 94.25 96 LEU A N 1
ATOM 815 C CA . LEU A 1 96 ? -8.984 -0.662 14.441 1.00 94.25 96 LEU A CA 1
ATOM 816 C C . LEU A 1 96 ? -8.964 0.227 15.691 1.00 94.25 96 LEU A C 1
ATOM 818 O O . LEU A 1 96 ? -8.864 -0.283 16.803 1.00 94.25 96 LEU A O 1
ATOM 822 N N . LEU A 1 97 ? -9.138 1.538 15.523 1.00 93.19 97 LEU A N 1
ATOM 823 C CA . LEU A 1 97 ? -9.090 2.485 16.638 1.00 93.19 97 LEU A CA 1
ATOM 824 C C . LEU A 1 97 ? -10.189 2.229 17.673 1.00 93.19 97 LEU A C 1
ATOM 826 O O . LEU A 1 97 ? -9.956 2.408 18.864 1.00 93.19 97 LEU A O 1
ATOM 830 N N . LYS A 1 98 ? -11.380 1.796 17.243 1.00 93.44 98 LYS A N 1
ATOM 831 C CA . LYS A 1 98 ? -12.442 1.381 18.169 1.00 93.44 98 LYS A CA 1
ATOM 832 C C . LYS A 1 98 ? -12.076 0.112 18.932 1.00 93.44 98 LYS A C 1
ATOM 834 O O . LYS A 1 98 ? -12.345 0.043 20.119 1.00 93.44 98 LYS A O 1
ATOM 839 N N . SER A 1 99 ? -11.455 -0.868 18.275 1.00 92.69 99 SER A N 1
ATOM 840 C CA . SER A 1 99 ? -11.072 -2.133 18.919 1.00 92.69 99 SER A CA 1
ATOM 841 C C . SER A 1 99 ? -9.977 -1.985 19.980 1.00 92.69 99 SER A C 1
ATOM 843 O O . SER A 1 99 ? -9.802 -2.875 20.804 1.00 92.69 99 SER A O 1
ATOM 845 N N . THR A 1 100 ? -9.245 -0.869 19.958 1.00 91.50 100 THR A N 1
ATOM 846 C CA . THR A 1 100 ? -8.164 -0.562 20.900 1.00 91.50 100 THR A CA 1
ATOM 847 C C . THR A 1 100 ? -8.506 0.590 21.849 1.00 91.50 100 THR A C 1
ATOM 849 O O . THR A 1 100 ? -7.597 1.139 22.463 1.00 91.50 100 THR A O 1
ATOM 852 N N . ASP A 1 101 ? -9.772 1.022 21.911 1.00 93.31 101 ASP A N 1
ATOM 853 C CA . ASP A 1 101 ? -10.229 2.180 22.701 1.00 93.31 101 ASP A CA 1
ATOM 854 C C . ASP A 1 101 ? -9.469 3.494 22.402 1.00 93.31 101 ASP A C 1
ATOM 856 O O . ASP A 1 101 ? -9.379 4.402 23.226 1.00 93.31 101 ASP A O 1
ATOM 860 N N . LEU A 1 102 ? -8.926 3.622 21.187 1.00 91.75 102 LEU A N 1
ATOM 861 C CA . LEU A 1 102 ? -8.176 4.794 20.718 1.00 91.75 102 LEU A CA 1
ATOM 862 C C . LEU A 1 102 ? -9.032 5.755 19.887 1.00 91.75 102 LEU A C 1
ATOM 864 O O . LEU A 1 102 ? -8.588 6.860 19.581 1.00 91.75 102 LEU A O 1
ATOM 868 N N . TRP A 1 103 ? -10.245 5.353 19.497 1.00 92.44 103 TRP A N 1
ATOM 869 C CA . TRP A 1 103 ? -11.094 6.147 18.608 1.00 92.44 103 TRP A CA 1
ATOM 870 C C . TRP A 1 103 ? -11.397 7.532 19.175 1.00 92.44 103 TRP A C 1
ATOM 872 O O . TRP A 1 103 ? -11.174 8.515 18.479 1.00 92.44 103 TRP A O 1
ATOM 882 N N . GLU A 1 104 ? -11.847 7.633 20.423 1.00 93.12 104 GLU A N 1
ATOM 883 C CA . GLU A 1 104 ? -12.210 8.937 20.991 1.00 93.12 104 GLU A CA 1
ATOM 884 C C . GLU A 1 104 ? -11.004 9.869 21.158 1.00 93.12 104 GLU A C 1
ATOM 886 O O . GLU A 1 104 ? -11.146 11.079 21.014 1.00 93.12 104 GLU A O 1
ATOM 891 N N . SER A 1 105 ? -9.815 9.309 21.387 1.00 91.25 105 SER A N 1
ATOM 892 C CA . SER A 1 105 ? -8.579 10.076 21.575 1.00 91.25 105 SER A CA 1
ATOM 893 C C . SER A 1 105 ? -7.930 10.519 20.260 1.00 91.25 105 SER A C 1
ATOM 895 O O . SER A 1 105 ? -7.284 11.562 20.223 1.00 91.25 105 SER A O 1
ATOM 897 N N . PHE A 1 106 ? -8.061 9.722 19.192 1.00 88.69 106 PHE A N 1
ATOM 898 C CA . PHE A 1 106 ? -7.230 9.863 17.986 1.00 88.69 106 PHE A CA 1
ATOM 899 C C . PHE A 1 106 ? -7.990 9.786 16.655 1.00 88.69 106 PHE A C 1
ATOM 901 O O . PHE A 1 106 ? -7.455 10.184 15.622 1.00 88.69 106 PHE A O 1
ATOM 908 N N . GLY A 1 107 ? -9.199 9.225 16.637 1.00 88.50 107 GLY A N 1
ATOM 909 C CA . GLY A 1 107 ? -9.965 8.983 15.409 1.00 88.50 107 GLY A CA 1
ATOM 910 C C . GLY A 1 107 ? -11.225 9.833 15.265 1.00 88.50 107 GLY A C 1
ATOM 911 O O . GLY A 1 107 ? -11.652 10.096 14.143 1.00 88.50 107 GLY A O 1
ATOM 912 N N . SER A 1 108 ? -11.815 10.265 16.381 1.00 88.75 108 SER A N 1
ATOM 913 C CA . SER A 1 108 ? -13.043 11.069 16.434 1.00 88.75 108 SER A CA 1
ATOM 914 C C . SER A 1 108 ? -12.862 12.477 15.861 1.00 88.75 108 SER A C 1
ATOM 916 O O . SER A 1 108 ? -13.835 13.093 15.428 1.00 88.75 108 SER A O 1
ATOM 918 N N . HIS A 1 109 ? -11.617 12.950 15.805 1.00 87.06 109 HIS A N 1
ATOM 919 C CA . HIS A 1 109 ? -11.218 14.252 15.293 1.00 87.06 109 HIS A CA 1
ATOM 920 C C . HIS A 1 109 ? -10.064 14.078 14.294 1.00 87.06 109 HIS A C 1
ATOM 922 O O . HIS A 1 109 ? -9.285 13.125 14.366 1.00 87.06 109 HIS A O 1
ATOM 928 N N . GLY A 1 110 ? -9.991 14.972 13.315 1.00 83.25 110 GLY A N 1
ATOM 929 C CA . GLY A 1 110 ? -8.922 15.008 12.334 1.00 83.25 110 GLY A CA 1
ATOM 930 C C . GLY A 1 110 ? -7.623 15.601 12.877 1.00 83.25 110 GLY A C 1
ATOM 931 O O . GLY A 1 110 ? -7.559 16.134 13.979 1.00 83.25 110 GLY A O 1
ATOM 932 N N . TRP A 1 111 ? -6.570 15.507 12.069 1.00 82.12 111 TRP A N 1
ATOM 933 C CA . TRP A 1 111 ? -5.196 15.848 12.468 1.00 82.12 111 TRP A CA 1
ATOM 934 C C . TRP A 1 111 ? -4.677 17.106 11.752 1.00 82.12 111 TRP A C 1
ATOM 936 O O . TRP A 1 111 ? -3.589 17.592 12.051 1.00 82.12 111 TRP A O 1
ATOM 946 N N . GLY A 1 112 ? -5.440 17.619 10.781 1.00 77.75 112 GLY A N 1
ATOM 947 C CA . GLY A 1 112 ? -5.106 18.816 10.010 1.00 77.75 112 GLY A CA 1
ATOM 948 C C . GLY A 1 112 ? -5.627 20.119 10.635 1.00 77.75 112 GLY A C 1
ATOM 949 O O . GLY A 1 112 ? -6.476 20.081 11.526 1.00 77.75 112 GLY A O 1
ATOM 950 N N . PRO A 1 113 ? -5.193 21.287 10.122 1.00 78.81 113 PRO A N 1
ATOM 951 C CA . PRO A 1 113 ? -5.580 22.608 10.636 1.00 78.81 113 PRO A CA 1
ATOM 952 C C . PRO A 1 113 ? -7.097 22.869 10.630 1.00 78.81 113 PRO A C 1
ATOM 954 O O . PRO A 1 113 ? -7.571 23.679 11.419 1.00 78.81 113 PRO A O 1
ATOM 957 N N . ASN A 1 114 ? -7.858 22.151 9.796 1.00 83.56 114 ASN A N 1
ATOM 958 C CA . ASN A 1 114 ? -9.322 22.223 9.737 1.00 83.56 114 ASN A CA 1
ATOM 959 C C . ASN A 1 114 ? -10.007 20.973 10.315 1.00 83.56 114 ASN A C 1
ATOM 961 O O . ASN A 1 114 ? -11.106 20.624 9.889 1.00 83.56 114 ASN A O 1
ATOM 965 N N . ASN A 1 115 ? -9.353 20.263 11.242 1.00 82.00 115 ASN A N 1
ATOM 966 C CA . ASN A 1 115 ? -9.864 19.013 11.811 1.00 82.00 115 ASN A CA 1
ATOM 967 C C . ASN A 1 115 ? -10.133 17.936 10.736 1.00 82.00 115 ASN A C 1
ATOM 969 O O . ASN A 1 115 ? -11.083 17.158 10.818 1.00 82.00 115 ASN A O 1
ATOM 973 N N . GLU A 1 116 ? -9.296 17.903 9.696 1.00 81.06 116 GLU A N 1
ATOM 974 C CA . GLU A 1 116 ? -9.453 16.992 8.559 1.00 81.06 116 GLU A CA 1
ATOM 975 C C . GLU A 1 116 ? -8.991 15.583 8.928 1.00 81.06 116 GLU A C 1
ATOM 977 O O . GLU A 1 116 ? -7.880 15.385 9.435 1.00 81.06 116 GLU A O 1
ATOM 982 N N . SER A 1 117 ? -9.840 14.588 8.673 1.00 78.31 117 SER A N 1
ATOM 983 C CA . SER A 1 117 ? -9.455 13.190 8.843 1.00 78.31 117 SER A CA 1
ATOM 984 C C . SER A 1 117 ? -8.417 12.802 7.796 1.00 78.31 117 SER A C 1
ATOM 986 O O . SER A 1 117 ? -8.640 12.953 6.593 1.00 78.31 117 SER A O 1
ATOM 988 N N . MET A 1 118 ? -7.315 12.207 8.254 1.00 75.44 118 MET A N 1
ATOM 989 C CA . MET A 1 118 ? -6.272 11.656 7.384 1.00 75.44 118 MET A CA 1
ATOM 990 C C . MET A 1 118 ? -6.754 10.471 6.528 1.00 75.44 118 MET A C 1
ATOM 992 O O . MET A 1 118 ? -6.046 10.046 5.619 1.00 75.44 118 MET A O 1
ATOM 996 N N . PHE A 1 119 ? -7.942 9.926 6.817 1.00 76.88 119 PHE A N 1
ATOM 997 C CA . PHE A 1 119 ? -8.485 8.756 6.130 1.00 76.88 119 PHE A CA 1
ATOM 998 C C . PHE A 1 119 ? -9.664 9.071 5.195 1.00 76.88 119 PHE A C 1
ATOM 1000 O O . PHE A 1 119 ? -9.939 8.270 4.308 1.00 76.88 119 PHE A O 1
ATOM 1007 N N . GLN A 1 120 ? -10.337 10.218 5.361 1.00 67.12 120 GLN A N 1
ATOM 1008 C CA . GLN A 1 120 ? -11.546 10.587 4.596 1.00 67.12 120 GLN A CA 1
ATOM 1009 C C . GLN A 1 120 ? -11.270 11.018 3.159 1.00 67.12 120 GLN A C 1
ATOM 1011 O O . GLN A 1 120 ? -12.077 10.799 2.257 1.00 67.12 120 GLN A O 1
ATOM 1016 N N . LYS A 1 121 ? -10.135 11.676 2.933 1.00 64.25 121 LYS A N 1
ATOM 1017 C CA . LYS A 1 121 ? -9.687 12.057 1.597 1.00 64.25 121 LYS A CA 1
ATOM 1018 C C . LYS A 1 121 ? -8.285 11.533 1.400 1.00 64.25 121 LYS A C 1
ATOM 1020 O O . LYS A 1 121 ? -7.411 11.750 2.234 1.00 64.25 121 LYS A O 1
ATOM 1025 N N . ASN A 1 122 ? -8.058 10.899 0.254 1.00 59.03 122 ASN A N 1
ATOM 1026 C CA . ASN A 1 122 ? -6.713 10.618 -0.216 1.00 59.03 122 ASN A CA 1
ATOM 1027 C C . ASN A 1 122 ? -6.047 11.949 -0.607 1.00 59.03 122 ASN A C 1
ATOM 1029 O O . ASN A 1 122 ? -6.045 12.339 -1.771 1.00 59.03 122 ASN A O 1
ATOM 1033 N N . GLN A 1 123 ? -5.558 12.685 0.393 1.00 52.19 123 GLN A N 1
ATOM 1034 C CA . GLN A 1 123 ? -4.794 13.919 0.202 1.00 52.19 123 GLN A CA 1
ATOM 1035 C C . GLN A 1 123 ? -3.333 13.639 -0.150 1.00 52.19 123 GLN A C 1
ATOM 1037 O O . GLN A 1 123 ? -2.583 14.548 -0.503 1.00 52.19 123 GLN A O 1
ATOM 1042 N N . ALA A 1 124 ? -2.911 12.377 -0.068 1.00 52.28 124 ALA A N 1
ATOM 1043 C CA . ALA A 1 124 ? -1.590 11.995 -0.501 1.00 52.28 124 ALA A CA 1
ATOM 1044 C C . ALA A 1 124 ? -1.497 12.134 -2.027 1.00 52.28 124 ALA A C 1
ATOM 1046 O O . ALA A 1 124 ? -2.286 11.563 -2.782 1.00 52.28 124 ALA A O 1
ATOM 1047 N N . SER A 1 125 ? -0.496 12.890 -2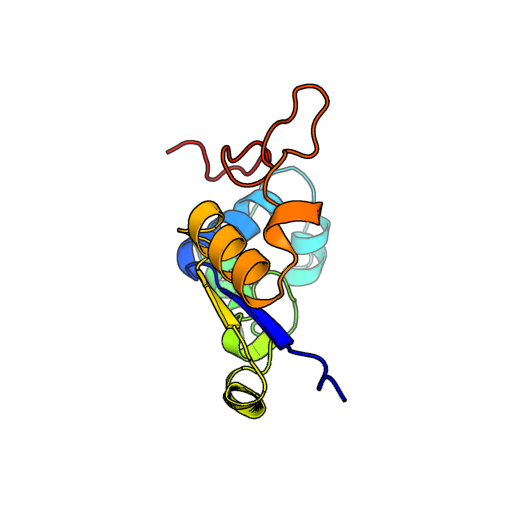.483 1.00 48.34 125 SER A N 1
ATOM 1048 C CA . SER A 1 125 ? -0.100 12.984 -3.889 1.00 48.34 125 SER A CA 1
ATOM 1049 C C . SER A 1 125 ? 0.441 11.626 -4.365 1.00 48.34 125 SER A C 1
ATOM 1051 O O . SER A 1 125 ? 1.648 11.416 -4.503 1.00 48.34 125 SER A O 1
ATOM 1053 N N . HIS A 1 126 ? -0.449 10.672 -4.613 1.00 53.97 126 HIS A N 1
ATOM 1054 C CA . HIS A 1 126 ? -0.130 9.393 -5.229 1.00 53.97 126 HIS A CA 1
ATOM 1055 C C . HIS A 1 126 ? -0.636 9.401 -6.667 1.00 53.97 126 HIS A C 1
ATOM 1057 O O . HIS A 1 126 ? -1.803 9.674 -6.907 1.00 53.97 126 HIS A O 1
ATOM 1063 N N . LYS A 1 127 ? 0.205 9.026 -7.638 1.00 52.66 127 LYS A N 1
ATOM 1064 C CA . LYS A 1 127 ? -0.142 9.064 -9.077 1.00 52.66 127 LYS A CA 1
ATOM 1065 C C . LYS A 1 127 ? -1.251 8.087 -9.518 1.00 52.66 127 LYS A C 1
ATOM 1067 O O . LYS A 1 127 ? -1.437 7.878 -10.705 1.00 52.66 127 LYS A O 1
ATOM 1072 N N . THR A 1 128 ? -1.939 7.447 -8.576 1.00 51.34 128 THR A N 1
ATOM 1073 C CA . THR A 1 128 ? -3.022 6.482 -8.836 1.00 51.34 128 THR A CA 1
ATOM 1074 C C . THR A 1 128 ? -4.400 7.021 -8.444 1.00 51.34 128 THR A C 1
ATOM 1076 O O . THR A 1 128 ? -5.374 6.287 -8.543 1.00 51.34 128 THR A O 1
ATOM 1079 N N . SER A 1 129 ? -4.497 8.275 -7.984 1.00 41.59 129 SER A N 1
ATOM 1080 C CA . SER A 1 129 ? -5.774 8.954 -7.717 1.00 41.59 129 SER A CA 1
ATOM 1081 C C . SER A 1 129 ? -6.389 9.620 -8.955 1.00 41.59 129 SER A C 1
ATOM 1083 O O . SER A 1 129 ? -7.520 10.086 -8.886 1.00 41.59 129 SER A O 1
ATOM 1085 N N . SER A 1 130 ? -5.671 9.647 -10.078 1.00 34.50 130 SER A N 1
ATOM 1086 C CA . SER A 1 130 ? -6.157 10.088 -11.386 1.00 34.50 130 SER A CA 1
ATOM 1087 C C . SER A 1 130 ? -6.444 8.872 -12.269 1.00 34.50 130 SER A C 1
ATOM 1089 O O . SER A 1 130 ? -5.604 8.425 -13.050 1.00 34.50 130 SER A O 1
ATOM 1091 N N . SER A 1 131 ? -7.626 8.288 -12.106 1.00 32.12 131 SER A N 1
ATOM 1092 C CA . SER A 1 131 ? -8.262 7.391 -13.078 1.00 32.12 131 SER A CA 1
ATOM 1093 C C . SER A 1 131 ? -9.761 7.615 -13.017 1.00 32.12 131 SER A C 1
ATOM 1095 O O . SER A 1 131 ? -10.276 7.672 -11.878 1.00 32.12 131 SER A O 1
#

InterPro domains:
  IPR005331 Sulfotransferase [PF03567] (8-128)
  IPR018011 Carbohydrate sulfotransferase 8-10 [PTHR12137] (8-108)

pLDDT: mean 83.04, std 14.12, range [32.12, 95.38]

Radius of gyration: 17.93 Å; chains: 1; bounding box: 36×40×50 Å

Organism: NCBI:txid1034831

Foldseek 3Di:
DDDPADADEDEDLVLLLVLLLCVCAPDQNCPVVCVQPVDRDGDDSVRVVVSCPPPVHQCDDPSNNHPCVVVVCVPCVVSHPYYHYLVQQLVRVCVVCVVVVNCVVDPVFPDDPVRDNPRPDPPDPGPSVPD

Sequence (131 aa):
HSLSAVQIFFRHPYKRLISCYFDKFTKGNHWYSVRLIGEQREISFDEFVDIITSPKNTNHNMHWRPQVVFCQFQLYSDLFSFVGNFENLESHARLLLKSTDLWESFGSHGWGPNNESMFQKNQASHKTSSS